Protein AF-A0A158CH56-F1 (afdb_monomer_lite)

Secondary structure (DSSP, 8-state):
----EEEEEEE---TT-TT-EEEEEEETTTTEEEEEEEEETTEEEEPPHHHHHHHHHHHHHH-TTTTT-GGGGTPEEESS--GGGGS---SS------------------EEE-TT--EEEPPPP-

Sequence (126 aa):
MSGPYAVGDWESVWACEPYLTHRLVFDLASQHVIAGQDRYRRRRSPMSVDDCVYLKQILDETFDDIWESPAEYGFKIVHEIPPWALEAWPWPRPLTGEDEEGDDQSFNEPVGIDEHGCRFPLPPEK

Organism: NCBI:txid1777139

pLDDT: mean 73.79, std 16.57, range [36.5, 92.94]

Radius of gyration: 17.79 Å; chains: 1; bounding box: 38×34×55 Å

Structure (mmCIF, N/CA/C/O backbone):
data_AF-A0A158CH56-F1
#
_entry.id   AF-A0A158CH56-F1
#
loop_
_atom_site.group_PDB
_atom_site.id
_atom_site.type_symbol
_atom_site.label_atom_id
_atom_site.label_alt_id
_atom_site.label_comp_id
_atom_site.label_asym_id
_atom_site.label_entity_id
_atom_site.label_seq_id
_atom_site.pdbx_PDB_ins_code
_atom_site.Cartn_x
_atom_site.Cartn_y
_atom_site.Cartn_z
_atom_site.occupancy
_atom_site.B_iso_or_equiv
_atom_site.auth_seq_id
_atom_site.auth_comp_id
_atom_site.auth_asym_id
_atom_site.auth_atom_id
_atom_site.pdbx_PDB_model_num
ATOM 1 N N . MET A 1 1 ? -0.642 1.639 19.005 1.00 49.28 1 MET A N 1
ATOM 2 C CA . MET A 1 1 ? -1.565 2.337 18.089 1.00 49.28 1 MET A CA 1
ATOM 3 C C . MET A 1 1 ? -2.249 1.241 17.297 1.00 49.28 1 MET A C 1
ATOM 5 O O . MET A 1 1 ? -1.536 0.455 16.698 1.00 49.28 1 MET A O 1
ATOM 9 N N . SER A 1 2 ? -3.562 1.077 17.425 1.00 54.59 2 SER A N 1
ATOM 10 C CA . SER A 1 2 ? -4.322 0.053 16.698 1.00 54.59 2 SER A CA 1
ATOM 11 C C . SER A 1 2 ? -5.496 0.790 16.067 1.00 54.59 2 SER A C 1
ATOM 13 O O . SER A 1 2 ? -6.418 1.208 16.764 1.00 54.59 2 SER A O 1
ATOM 15 N N . GLY A 1 3 ? -5.348 1.104 14.784 1.00 63.94 3 GLY A N 1
ATOM 16 C CA . GLY A 1 3 ? -6.384 1.682 13.934 1.00 63.94 3 GLY A CA 1
ATOM 17 C C . GLY A 1 3 ? -6.759 0.672 12.850 1.00 63.94 3 GLY A C 1
ATOM 18 O O . GLY A 1 3 ? -6.055 -0.329 12.694 1.00 63.94 3 GLY A O 1
ATOM 19 N N . PRO A 1 4 ? -7.874 0.867 12.132 1.00 88.25 4 PRO A N 1
ATOM 20 C CA . PRO A 1 4 ? -8.180 0.019 10.994 1.00 88.25 4 PRO A CA 1
ATOM 21 C C . PRO A 1 4 ? -7.132 0.270 9.903 1.00 88.25 4 PRO A C 1
ATOM 23 O O . PRO A 1 4 ? -6.989 1.380 9.393 1.00 88.25 4 PRO A O 1
ATOM 26 N N . TYR A 1 5 ? -6.387 -0.773 9.570 1.00 91.56 5 TYR A N 1
ATOM 27 C CA . TYR A 1 5 ? -5.503 -0.807 8.418 1.00 91.56 5 TYR A CA 1
ATOM 28 C C . TYR A 1 5 ? -6.263 -1.389 7.233 1.00 91.56 5 TYR A C 1
ATOM 30 O O . TYR A 1 5 ? -7.162 -2.207 7.418 1.00 91.56 5 TYR A O 1
ATOM 38 N N . ALA A 1 6 ? -5.885 -1.029 6.015 1.00 92.25 6 ALA A N 1
ATOM 39 C CA . ALA A 1 6 ? -6.350 -1.728 4.823 1.00 92.25 6 ALA A CA 1
ATOM 40 C C . ALA A 1 6 ? -5.177 -2.438 4.149 1.00 92.25 6 ALA A C 1
ATOM 42 O O . ALA A 1 6 ? -4.092 -1.881 4.024 1.00 92.25 6 ALA A O 1
ATOM 43 N N . VAL A 1 7 ? -5.382 -3.694 3.759 1.00 92.94 7 VAL A N 1
ATOM 44 C CA . VAL A 1 7 ? -4.350 -4.556 3.177 1.00 92.94 7 VAL A CA 1
ATOM 45 C C . VAL A 1 7 ? -4.878 -5.176 1.901 1.00 92.94 7 VAL A C 1
ATOM 47 O O . VAL A 1 7 ? -5.953 -5.777 1.891 1.00 92.94 7 VAL A O 1
ATOM 50 N N . GLY A 1 8 ? -4.104 -5.090 0.831 1.00 90.88 8 GLY A N 1
ATOM 51 C CA . GLY A 1 8 ? -4.511 -5.614 -0.464 1.00 90.88 8 GLY A CA 1
ATOM 52 C C . GLY A 1 8 ? -3.346 -5.735 -1.423 1.00 90.88 8 GLY A C 1
ATOM 53 O O . GLY A 1 8 ? -2.251 -5.225 -1.172 1.00 90.88 8 GLY A O 1
ATOM 54 N N . ASP A 1 9 ? -3.596 -6.463 -2.502 1.00 88.50 9 ASP A N 1
ATOM 55 C CA . ASP A 1 9 ? -2.722 -6.470 -3.663 1.00 88.50 9 ASP A CA 1
ATOM 56 C C . ASP A 1 9 ? -3.267 -5.422 -4.654 1.00 88.50 9 ASP A C 1
ATOM 58 O O . ASP A 1 9 ? -4.477 -5.316 -4.849 1.00 88.50 9 ASP A O 1
ATOM 62 N N . TRP A 1 10 ? -2.376 -4.634 -5.244 1.00 83.94 10 TRP A N 1
ATOM 63 C CA . TRP A 1 10 ? -2.671 -3.602 -6.230 1.00 83.94 10 TRP A CA 1
ATOM 64 C C . TRP A 1 10 ? -1.831 -3.861 -7.474 1.00 83.94 10 TRP A C 1
ATOM 66 O O . TRP A 1 10 ? -0.616 -4.034 -7.386 1.00 83.94 10 TRP A O 1
ATOM 76 N N . GLU A 1 11 ? -2.469 -3.933 -8.633 1.00 77.44 11 GLU A N 1
ATOM 77 C CA . GLU A 1 11 ? -1.763 -4.111 -9.897 1.00 77.44 11 GLU A CA 1
ATOM 78 C C . GLU A 1 11 ? -1.297 -2.750 -10.409 1.00 77.44 11 GLU A C 1
ATOM 80 O O . GLU A 1 11 ? -2.073 -1.795 -10.461 1.00 77.44 11 GLU A O 1
ATOM 85 N N . SER A 1 12 ? -0.011 -2.664 -10.748 1.00 67.62 12 SER A N 1
ATOM 86 C CA . SER A 1 12 ? 0.584 -1.474 -11.342 1.00 67.62 12 SER A CA 1
ATOM 87 C C . SER A 1 12 ? -0.194 -1.056 -12.590 1.00 67.62 12 SER A C 1
ATOM 89 O O . SER A 1 12 ? -0.370 -1.835 -13.526 1.00 67.62 12 SER A O 1
ATOM 91 N N . VAL A 1 13 ? -0.618 0.207 -12.614 1.00 60.62 13 VAL A N 1
ATOM 92 C CA . VAL A 1 13 ? -1.194 0.869 -13.796 1.00 60.62 13 VAL A CA 1
ATOM 93 C C . VAL A 1 13 ? -0.117 1.483 -14.700 1.00 60.62 13 VAL A C 1
ATOM 95 O O . VAL A 1 13 ? -0.429 2.092 -15.724 1.00 60.62 13 VAL A O 1
ATOM 98 N N . TRP A 1 14 ? 1.162 1.333 -14.343 1.00 60.69 14 TRP A N 1
ATOM 99 C CA . TRP A 1 14 ? 2.279 1.880 -15.101 1.00 60.69 14 TRP A CA 1
ATOM 100 C C . TRP A 1 14 ? 2.507 1.088 -16.387 1.00 60.69 14 TRP A C 1
ATOM 102 O O . TRP A 1 14 ? 2.821 -0.100 -16.356 1.00 60.69 14 TRP A O 1
ATOM 112 N N . ALA A 1 15 ? 2.429 1.770 -17.532 1.00 47.22 15 ALA A N 1
ATOM 113 C CA . ALA A 1 15 ? 2.631 1.156 -18.846 1.00 47.22 15 ALA A CA 1
ATOM 114 C C . ALA A 1 15 ? 4.030 0.533 -19.029 1.00 47.22 15 ALA A C 1
ATOM 116 O O . ALA A 1 15 ? 4.183 -0.406 -19.804 1.00 47.22 15 ALA A O 1
ATOM 117 N N . CYS A 1 16 ? 5.043 1.036 -18.315 1.00 47.66 16 CYS A N 1
ATOM 118 C CA . CYS A 1 16 ? 6.400 0.485 -18.320 1.00 47.66 16 CYS A CA 1
ATOM 119 C C . CYS A 1 16 ? 6.552 -0.781 -17.460 1.00 47.66 16 CYS A C 1
ATOM 121 O O . CYS A 1 16 ? 7.501 -1.535 -17.665 1.00 47.66 16 CYS A O 1
ATOM 123 N N . GLU A 1 17 ? 5.623 -1.047 -16.537 1.00 58.91 17 GLU A N 1
ATOM 124 C CA . GLU A 1 17 ? 5.652 -2.217 -15.654 1.00 58.91 17 GLU A CA 1
ATOM 125 C C . GLU A 1 17 ? 4.250 -2.840 -15.491 1.00 58.91 17 GLU A C 1
ATOM 127 O O . GLU A 1 17 ? 3.733 -2.941 -14.374 1.00 58.91 17 GLU A O 1
ATOM 132 N N . PRO A 1 18 ? 3.624 -3.309 -16.591 1.00 54.19 18 PRO A N 1
ATOM 133 C CA . PRO A 1 18 ? 2.217 -3.726 -16.617 1.00 54.19 18 PRO A CA 1
ATOM 134 C C . PRO A 1 18 ? 1.930 -5.040 -15.866 1.00 54.19 18 PRO A C 1
ATOM 136 O O . PRO A 1 18 ? 0.789 -5.483 -15.801 1.00 54.19 18 PRO A O 1
ATOM 139 N N . TYR A 1 19 ? 2.959 -5.686 -15.310 1.00 58.47 19 TYR A N 1
ATOM 140 C CA . TYR A 1 19 ? 2.847 -6.950 -14.571 1.00 58.47 19 TYR A CA 1
ATOM 141 C C . TYR A 1 19 ? 3.315 -6.842 -13.121 1.00 58.47 19 TYR A C 1
ATOM 143 O O . TYR A 1 19 ? 3.400 -7.855 -12.418 1.00 58.47 19 TYR A O 1
ATOM 151 N N . LEU A 1 20 ? 3.682 -5.642 -12.672 1.00 72.00 20 LEU A N 1
ATOM 152 C CA . LEU A 1 20 ? 4.201 -5.469 -11.331 1.00 72.00 20 LEU A CA 1
ATOM 153 C C . LEU A 1 20 ? 3.029 -5.410 -10.344 1.00 72.00 20 LEU A C 1
ATOM 155 O O . LEU A 1 20 ? 2.236 -4.475 -10.322 1.00 72.00 20 LEU A O 1
ATOM 159 N N . THR A 1 21 ? 2.886 -6.461 -9.539 1.00 81.31 21 THR A N 1
ATOM 160 C CA . THR A 1 21 ? 1.890 -6.499 -8.464 1.00 81.31 21 THR A CA 1
ATOM 161 C C . THR A 1 21 ? 2.503 -5.930 -7.196 1.00 81.31 21 THR A C 1
ATOM 163 O O . THR A 1 21 ? 3.476 -6.472 -6.663 1.00 81.31 21 THR A O 1
ATOM 166 N N . HIS A 1 22 ? 1.898 -4.879 -6.674 1.00 85.88 22 HIS A N 1
ATOM 167 C CA . HIS A 1 22 ? 2.209 -4.320 -5.375 1.00 85.88 22 HIS A CA 1
ATOM 168 C C . HIS A 1 22 ? 1.346 -4.984 -4.305 1.00 85.88 22 HIS A C 1
ATOM 170 O O . HIS A 1 22 ? 0.200 -5.344 -4.546 1.00 85.88 22 HIS A O 1
ATOM 176 N N . ARG A 1 23 ? 1.870 -5.149 -3.097 1.00 90.31 23 ARG A N 1
ATOM 177 C CA . ARG A 1 23 ? 1.060 -5.433 -1.911 1.00 90.31 23 ARG A CA 1
ATOM 178 C C . ARG A 1 23 ? 1.244 -4.304 -0.936 1.00 90.31 23 ARG A C 1
ATOM 180 O O . ARG A 1 23 ? 2.378 -4.031 -0.563 1.00 90.31 23 ARG A O 1
ATOM 187 N N . LEU A 1 24 ? 0.152 -3.686 -0.518 1.00 91.00 24 LEU A N 1
ATOM 188 C CA . LEU A 1 24 ? 0.188 -2.459 0.262 1.00 91.00 24 LEU A CA 1
ATOM 189 C C . LEU A 1 24 ? -0.514 -2.643 1.602 1.00 91.00 24 LEU A C 1
ATOM 191 O O . LEU A 1 24 ? -1.440 -3.451 1.734 1.00 91.00 24 LEU A O 1
ATOM 195 N N . VAL A 1 25 ? -0.054 -1.875 2.585 1.00 92.38 25 VAL A N 1
ATOM 196 C CA . VAL A 1 25 ? -0.760 -1.639 3.841 1.00 92.38 25 VAL A CA 1
ATOM 197 C C . VAL A 1 25 ? -0.986 -0.147 4.000 1.00 92.38 25 VAL A C 1
ATOM 199 O O . VAL A 1 25 ? -0.047 0.651 3.960 1.00 92.38 25 VAL A O 1
ATOM 202 N N . PHE A 1 26 ? -2.241 0.206 4.218 1.00 90.31 26 PHE A N 1
ATOM 203 C CA . PHE A 1 26 ? -2.699 1.554 4.492 1.00 90.31 26 PHE A CA 1
ATOM 204 C C . PHE A 1 26 ? -3.003 1.688 5.972 1.00 90.31 26 PHE A C 1
ATOM 206 O O . PHE A 1 26 ? -3.611 0.795 6.562 1.00 90.31 26 PHE A O 1
ATOM 213 N N . ASP A 1 27 ? -2.642 2.819 6.555 1.00 91.19 27 ASP A N 1
ATOM 214 C CA . ASP A 1 27 ? -3.262 3.297 7.779 1.00 91.19 27 ASP A CA 1
ATOM 215 C C . ASP A 1 27 ? -4.388 4.259 7.401 1.00 91.19 27 ASP A C 1
ATOM 217 O O . ASP A 1 27 ? -4.140 5.353 6.892 1.00 91.19 27 ASP A O 1
ATOM 221 N N . LEU A 1 28 ? -5.632 3.842 7.638 1.00 89.81 28 LEU A N 1
ATOM 222 C CA . LEU A 1 28 ? -6.806 4.637 7.283 1.00 89.81 28 LEU A CA 1
ATOM 223 C C . LEU A 1 28 ? -6.979 5.843 8.213 1.00 89.81 28 LEU A C 1
ATOM 225 O O . LEU A 1 28 ? -7.572 6.839 7.814 1.00 89.81 28 LEU A O 1
ATOM 229 N N . ALA A 1 29 ? -6.443 5.786 9.437 1.00 88.06 29 ALA A N 1
ATOM 230 C CA . ALA A 1 29 ? -6.557 6.892 10.383 1.00 88.06 29 ALA A CA 1
ATOM 231 C C . ALA A 1 29 ? -5.657 8.070 9.993 1.00 88.06 29 ALA A C 1
ATOM 233 O O . ALA A 1 29 ? -6.055 9.225 10.132 1.00 88.06 29 ALA A O 1
ATOM 234 N N . SER A 1 30 ? -4.444 7.780 9.517 1.00 87.50 30 SER A N 1
ATOM 235 C CA . SER A 1 30 ? -3.502 8.799 9.045 1.00 87.50 30 SER A CA 1
ATOM 236 C C . SER A 1 30 ? -3.547 9.025 7.534 1.00 87.50 30 SER A C 1
ATOM 238 O O . SER A 1 30 ? -2.896 9.950 7.056 1.00 87.50 30 SER A O 1
ATOM 240 N N . GLN A 1 31 ? -4.302 8.214 6.787 1.00 91.06 31 GLN A N 1
ATOM 241 C CA . GLN A 1 31 ? -4.375 8.235 5.322 1.00 91.06 31 GLN A CA 1
ATOM 242 C C . GLN A 1 31 ? -2.993 8.119 4.661 1.00 91.06 31 GLN A C 1
ATOM 244 O O . GLN A 1 31 ? -2.641 8.887 3.762 1.00 91.06 31 GLN A O 1
ATOM 249 N N . HIS A 1 32 ? -2.176 7.182 5.149 1.00 88.38 32 HIS A N 1
ATOM 250 C CA . HIS A 1 32 ? -0.824 6.935 4.646 1.00 88.38 32 HIS A CA 1
ATOM 251 C C . HIS A 1 32 ? -0.609 5.477 4.249 1.00 88.38 32 HIS A C 1
ATOM 253 O O . HIS A 1 32 ? -1.158 4.554 4.852 1.00 88.38 32 HIS A O 1
ATOM 259 N N . VAL A 1 33 ? 0.262 5.269 3.260 1.00 88.31 33 VAL A N 1
ATOM 260 C CA . VAL A 1 33 ? 0.842 3.956 2.966 1.00 88.31 33 VAL A CA 1
ATOM 261 C C . VAL A 1 33 ? 1.969 3.718 3.965 1.00 88.31 33 VAL A C 1
ATOM 263 O O . VAL A 1 33 ? 2.962 4.443 3.965 1.00 88.31 33 VAL A O 1
ATOM 266 N N . ILE A 1 34 ? 1.806 2.729 4.843 1.00 88.50 34 ILE A N 1
ATOM 267 C CA . ILE A 1 34 ? 2.782 2.446 5.910 1.00 88.50 34 ILE A CA 1
ATOM 268 C C . ILE A 1 34 ? 3.813 1.397 5.500 1.00 88.50 34 ILE A C 1
ATOM 270 O O . ILE A 1 34 ? 4.908 1.360 6.054 1.00 88.50 34 ILE A O 1
ATOM 274 N N . ALA A 1 35 ? 3.456 0.541 4.545 1.00 89.12 35 ALA A N 1
ATOM 275 C CA . ALA A 1 35 ? 4.345 -0.458 3.983 1.00 89.12 35 ALA A CA 1
ATOM 276 C C . ALA A 1 35 ? 3.856 -0.878 2.601 1.00 89.12 35 ALA A C 1
ATOM 278 O O . ALA A 1 35 ? 2.651 -0.960 2.345 1.00 89.12 35 ALA A O 1
ATOM 279 N N . GLY A 1 36 ? 4.805 -1.231 1.746 1.00 88.38 36 GLY A N 1
ATOM 280 C CA . GLY A 1 36 ? 4.526 -1.849 0.467 1.00 88.38 36 GLY A CA 1
ATOM 281 C C . GLY A 1 36 ? 5.561 -2.910 0.124 1.00 88.38 36 GLY A C 1
ATOM 282 O O . GLY A 1 36 ? 6.686 -2.889 0.623 1.00 88.38 36 GLY A O 1
ATOM 283 N N . GLN A 1 37 ? 5.161 -3.865 -0.706 1.00 87.88 37 GLN A N 1
ATOM 284 C CA . GLN A 1 37 ? 6.051 -4.826 -1.339 1.00 87.88 37 GLN A CA 1
ATOM 285 C C . GLN A 1 37 ? 5.813 -4.838 -2.844 1.00 87.88 37 GLN A C 1
ATOM 287 O O . GLN A 1 37 ? 4.669 -4.979 -3.278 1.00 87.88 37 GLN A O 1
ATOM 292 N N . ASP A 1 38 ? 6.873 -4.746 -3.639 1.00 84.50 38 ASP A N 1
ATOM 293 C CA . ASP A 1 38 ? 6.836 -4.974 -5.080 1.00 84.50 38 ASP A CA 1
ATOM 294 C C . ASP A 1 38 ? 7.072 -6.458 -5.377 1.00 84.50 38 ASP A C 1
ATOM 296 O O . ASP A 1 38 ? 7.912 -7.118 -4.759 1.00 84.50 38 ASP A O 1
ATOM 300 N N . ARG A 1 39 ? 6.306 -7.025 -6.314 1.00 78.94 39 ARG A N 1
ATOM 301 C CA . ARG A 1 39 ? 6.581 -8.363 -6.836 1.00 78.94 39 ARG A CA 1
ATOM 302 C C . ARG A 1 39 ? 7.388 -8.250 -8.122 1.00 78.94 39 ARG A C 1
ATOM 304 O O . ARG A 1 39 ? 6.822 -8.120 -9.203 1.00 78.94 39 ARG A O 1
ATOM 311 N N . TYR A 1 40 ? 8.702 -8.394 -8.003 1.00 70.06 40 TYR A N 1
ATOM 312 C CA . TYR A 1 40 ? 9.624 -8.442 -9.133 1.00 70.06 40 TYR A CA 1
ATOM 313 C C . TYR A 1 40 ? 10.221 -9.850 -9.281 1.00 70.06 40 TYR A C 1
ATOM 315 O O . TYR A 1 40 ? 10.611 -10.477 -8.296 1.00 70.06 40 TYR A O 1
ATOM 323 N N . ARG A 1 41 ? 10.260 -10.395 -10.508 1.00 66.31 41 ARG A N 1
ATOM 324 C CA . ARG A 1 41 ? 10.801 -11.745 -10.814 1.00 66.31 41 ARG A CA 1
ATOM 325 C C . ARG A 1 41 ? 10.343 -12.843 -9.835 1.00 66.31 41 ARG A C 1
ATOM 327 O O . ARG A 1 41 ? 11.139 -13.614 -9.310 1.00 66.31 41 ARG A O 1
ATOM 334 N N . ARG A 1 42 ? 9.032 -12.904 -9.569 1.00 69.75 42 ARG A N 1
ATOM 335 C CA . ARG A 1 42 ? 8.368 -13.842 -8.633 1.00 69.75 42 ARG A CA 1
ATOM 336 C C . ARG A 1 42 ? 8.712 -13.666 -7.145 1.00 69.75 42 ARG A C 1
ATOM 338 O O . ARG A 1 42 ? 8.045 -14.309 -6.334 1.00 69.75 42 ARG A O 1
ATOM 345 N N . ARG A 1 43 ? 9.646 -12.792 -6.764 1.00 74.31 43 ARG A N 1
ATOM 346 C CA . ARG A 1 43 ? 9.971 -12.487 -5.362 1.00 74.31 43 ARG A CA 1
ATOM 347 C C . ARG A 1 43 ? 9.251 -11.217 -4.915 1.00 74.31 43 ARG A C 1
ATOM 349 O O . ARG A 1 43 ? 9.038 -10.311 -5.712 1.00 74.31 43 ARG A O 1
ATOM 356 N N . ARG A 1 44 ? 8.839 -11.176 -3.646 1.00 80.31 44 ARG A N 1
ATOM 357 C CA . ARG A 1 44 ? 8.356 -9.945 -3.013 1.00 80.31 44 ARG A CA 1
ATOM 358 C C . ARG A 1 44 ? 9.537 -9.267 -2.349 1.00 80.31 44 ARG A C 1
ATOM 360 O O . ARG A 1 44 ? 10.278 -9.917 -1.614 1.00 80.31 44 ARG A O 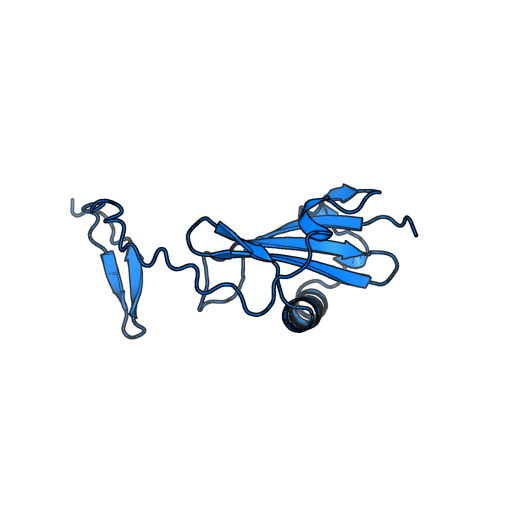1
ATOM 367 N N . SER A 1 45 ? 9.725 -7.993 -2.627 1.00 80.62 45 SER A N 1
ATOM 368 C CA . SER A 1 45 ? 10.720 -7.175 -1.954 1.00 80.62 45 SER A CA 1
ATOM 369 C C . SER A 1 45 ? 10.008 -6.024 -1.256 1.00 80.62 45 SER A C 1
ATOM 371 O O . SER A 1 45 ? 8.967 -5.590 -1.740 1.00 80.62 45 SER A O 1
ATOM 373 N N . PRO A 1 46 ? 10.475 -5.571 -0.081 1.00 83.38 46 PRO A N 1
ATOM 374 C CA . PRO A 1 46 ? 9.877 -4.396 0.538 1.00 83.38 46 PRO A CA 1
ATOM 375 C C . PRO A 1 46 ? 10.092 -3.160 -0.344 1.00 83.38 46 PRO A C 1
ATOM 377 O O . PRO A 1 46 ? 10.937 -3.149 -1.238 1.00 83.38 46 PRO A O 1
ATOM 380 N N . MET A 1 47 ? 9.299 -2.129 -0.115 1.00 81.69 47 MET A N 1
ATOM 381 C CA . MET A 1 47 ? 9.459 -0.822 -0.737 1.00 81.69 47 MET A CA 1
ATOM 382 C C . MET A 1 47 ? 10.238 0.105 0.187 1.00 81.69 47 MET A C 1
ATOM 384 O O . MET A 1 47 ? 10.218 -0.061 1.412 1.00 81.69 47 MET A O 1
ATOM 388 N N . SER A 1 48 ? 10.913 1.095 -0.390 1.00 79.94 48 SER A N 1
ATOM 389 C CA . SER A 1 48 ? 11.488 2.175 0.404 1.00 79.94 48 SER A CA 1
ATOM 390 C C . SER A 1 48 ? 10.392 3.098 0.955 1.00 79.94 48 SER A C 1
ATOM 392 O O . SER A 1 48 ? 9.229 3.051 0.543 1.00 79.94 48 SER A O 1
ATOM 394 N N . VAL A 1 49 ? 10.766 3.963 1.902 1.00 82.56 49 VAL A N 1
ATOM 395 C CA . VAL A 1 49 ? 9.854 4.996 2.417 1.00 82.56 49 VAL A CA 1
ATOM 396 C C . VAL A 1 49 ? 9.455 5.964 1.300 1.00 82.56 49 VAL A C 1
ATOM 398 O O . VAL A 1 49 ? 8.283 6.316 1.205 1.00 82.56 49 VAL A O 1
ATOM 401 N N . ASP A 1 50 ? 10.397 6.336 0.429 1.00 81.88 50 ASP A N 1
ATOM 402 C CA . ASP A 1 50 ? 10.136 7.234 -0.701 1.00 81.88 50 ASP A CA 1
ATOM 403 C C . ASP A 1 50 ? 9.150 6.610 -1.699 1.00 81.88 50 ASP A C 1
ATOM 405 O O . ASP A 1 50 ? 8.220 7.284 -2.139 1.00 81.88 50 ASP A O 1
ATOM 409 N N . ASP A 1 51 ? 9.270 5.306 -1.976 1.00 82.50 51 ASP A N 1
ATOM 410 C CA . ASP A 1 51 ? 8.308 4.575 -2.814 1.00 82.50 51 ASP A CA 1
ATOM 411 C C . ASP A 1 51 ? 6.901 4.585 -2.195 1.00 82.50 51 ASP A C 1
ATOM 413 O O . ASP A 1 51 ? 5.910 4.760 -2.900 1.00 82.50 51 ASP A O 1
ATOM 417 N N . CYS A 1 52 ? 6.790 4.433 -0.870 1.00 84.12 52 CYS A N 1
ATOM 418 C CA . CYS A 1 52 ? 5.497 4.478 -0.178 1.00 84.12 52 CYS A CA 1
ATOM 419 C C . CYS A 1 52 ? 4.869 5.881 -0.222 1.00 84.12 52 CYS A C 1
ATOM 421 O O . CYS A 1 52 ? 3.655 6.009 -0.391 1.00 84.12 52 CYS A O 1
ATOM 423 N N . VAL A 1 53 ? 5.684 6.936 -0.104 1.00 86.12 53 VAL A N 1
ATOM 424 C CA . VAL A 1 53 ? 5.234 8.330 -0.260 1.00 86.12 53 VAL A CA 1
ATOM 425 C C . VAL A 1 53 ? 4.765 8.586 -1.689 1.00 86.12 53 VAL A C 1
ATOM 427 O O . VAL A 1 53 ? 3.711 9.186 -1.891 1.00 86.12 53 VAL A O 1
ATOM 430 N N . TYR A 1 54 ? 5.511 8.095 -2.674 1.00 85.44 54 TYR A N 1
ATOM 431 C CA . TYR A 1 54 ? 5.140 8.213 -4.077 1.00 85.44 54 TYR A CA 1
ATOM 432 C C . TYR A 1 54 ? 3.836 7.467 -4.387 1.00 85.44 54 TYR A C 1
ATOM 434 O O . TYR A 1 54 ? 2.930 8.020 -5.007 1.00 85.44 54 TYR A O 1
ATOM 442 N N . LEU A 1 55 ? 3.684 6.245 -3.874 1.00 85.06 55 LEU A N 1
ATOM 443 C CA . LEU A 1 55 ? 2.450 5.471 -4.000 1.00 85.06 55 LEU A CA 1
ATOM 444 C C . LEU A 1 55 ? 1.245 6.187 -3.412 1.00 85.06 55 LEU A C 1
ATOM 446 O O . LEU A 1 55 ? 0.185 6.186 -4.030 1.00 85.06 55 LEU A O 1
ATOM 450 N N . LYS A 1 56 ? 1.404 6.830 -2.251 1.00 88.38 56 LYS A N 1
ATOM 451 C CA . LYS A 1 56 ? 0.332 7.641 -1.675 1.00 88.38 56 LYS A CA 1
ATOM 452 C C . LYS A 1 56 ? -0.161 8.700 -2.666 1.00 88.38 56 LYS A C 1
ATOM 454 O O . LYS A 1 56 ? -1.368 8.832 -2.821 1.00 88.38 56 LYS A O 1
ATOM 459 N N . GLN A 1 57 ? 0.746 9.411 -3.340 1.00 89.56 57 GLN A N 1
ATOM 460 C CA . GLN A 1 57 ? 0.365 10.447 -4.307 1.00 89.56 57 GLN A CA 1
ATOM 461 C C . GLN A 1 57 ? -0.472 9.870 -5.450 1.00 89.56 57 GLN A C 1
ATOM 463 O O . GLN A 1 57 ? -1.517 10.420 -5.774 1.00 89.56 57 GLN A O 1
ATOM 468 N N . ILE A 1 58 ? -0.068 8.725 -6.004 1.00 86.88 58 ILE A N 1
ATOM 469 C CA . ILE A 1 58 ? -0.829 8.069 -7.076 1.00 86.88 58 ILE A CA 1
ATOM 470 C C . ILE A 1 58 ? -2.221 7.676 -6.588 1.00 86.88 58 ILE A C 1
ATOM 472 O O . ILE A 1 58 ? -3.198 7.874 -7.305 1.00 86.88 58 ILE A O 1
ATOM 476 N N . LEU A 1 59 ? -2.318 7.103 -5.385 1.00 86.94 59 LEU A N 1
ATOM 477 C CA . LEU A 1 59 ? -3.598 6.680 -4.827 1.00 86.94 59 LEU A CA 1
ATOM 478 C C . LEU A 1 59 ? -4.524 7.876 -4.593 1.00 86.94 59 LEU A C 1
ATOM 480 O O . LEU A 1 59 ? -5.687 7.796 -4.967 1.00 86.94 59 LEU A O 1
ATOM 484 N N . ASP A 1 60 ? -3.994 8.978 -4.055 1.00 88.19 60 ASP A N 1
ATOM 485 C CA . ASP A 1 60 ? -4.739 10.228 -3.860 1.00 88.19 60 ASP A CA 1
ATOM 486 C C . ASP A 1 60 ? -5.213 10.838 -5.193 1.00 88.19 60 ASP A C 1
ATOM 488 O O . ASP A 1 60 ? -6.287 11.426 -5.249 1.00 88.19 60 ASP A O 1
ATOM 492 N N . GLU A 1 61 ? -4.424 10.718 -6.266 1.00 88.75 61 GLU A N 1
ATOM 493 C CA . GLU A 1 61 ? -4.767 11.259 -7.590 1.00 88.75 61 GLU A 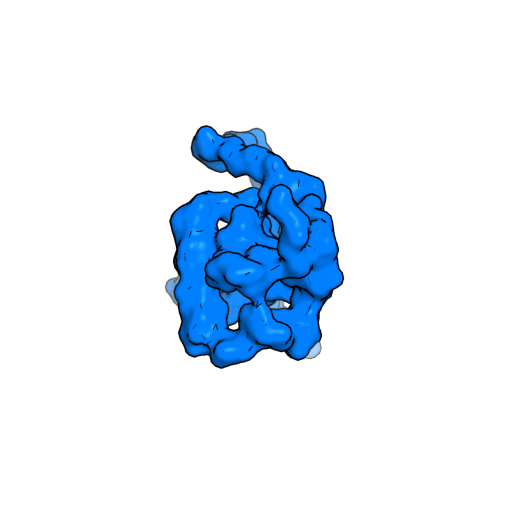CA 1
ATOM 494 C C . GLU A 1 61 ? -5.707 10.354 -8.399 1.00 88.75 61 GLU A C 1
ATOM 496 O O . GLU A 1 61 ? -6.441 10.837 -9.261 1.00 88.75 61 GLU A O 1
ATOM 501 N N . THR A 1 62 ? -5.662 9.041 -8.162 1.00 85.62 62 THR A N 1
ATOM 502 C CA . THR A 1 62 ? -6.384 8.045 -8.972 1.00 85.62 62 THR A CA 1
ATOM 503 C C . THR A 1 62 ? -7.708 7.628 -8.340 1.00 85.62 62 THR A C 1
ATOM 505 O O . THR A 1 62 ? -8.637 7.2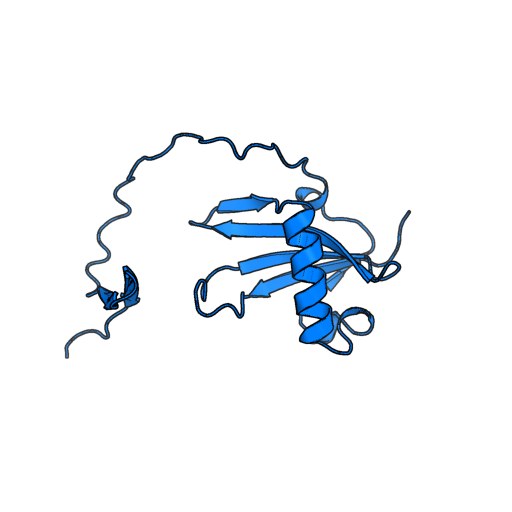61 -9.061 1.00 85.62 62 THR A O 1
ATOM 508 N N . PHE A 1 63 ? -7.799 7.649 -7.008 1.00 84.75 63 PHE A N 1
ATOM 509 C CA . PHE A 1 63 ? -8.934 7.114 -6.268 1.00 84.75 63 PHE A CA 1
ATOM 510 C C . PHE A 1 63 ? -9.437 8.123 -5.235 1.00 84.75 63 PHE A C 1
ATOM 512 O O . PHE A 1 63 ? -8.840 8.296 -4.173 1.00 84.75 63 PHE A O 1
ATOM 519 N N . ASP A 1 64 ? -10.579 8.741 -5.529 1.00 83.69 64 ASP A N 1
ATOM 520 C CA . ASP A 1 64 ? -11.135 9.822 -4.709 1.00 83.69 64 ASP A CA 1
ATOM 521 C C . ASP A 1 64 ? -11.503 9.381 -3.276 1.00 83.69 64 ASP A C 1
ATOM 523 O O . ASP A 1 64 ? -11.421 10.179 -2.343 1.00 83.69 64 ASP A O 1
ATOM 527 N N . ASP A 1 65 ? -11.897 8.120 -3.073 1.00 90.56 65 ASP A N 1
ATOM 528 C CA . ASP A 1 65 ? -12.465 7.614 -1.814 1.00 90.56 65 ASP A CA 1
ATOM 529 C C . ASP A 1 65 ? -11.758 6.363 -1.260 1.00 90.56 65 ASP A C 1
ATOM 531 O O . ASP A 1 65 ? -12.265 5.711 -0.344 1.00 90.56 65 ASP A O 1
ATOM 535 N N . ILE A 1 66 ? -10.553 6.031 -1.743 1.00 89.06 66 ILE A N 1
ATOM 536 C CA . ILE A 1 66 ? -9.820 4.821 -1.316 1.00 89.06 66 ILE A CA 1
ATOM 537 C C . ILE A 1 66 ? -9.570 4.756 0.196 1.00 89.06 66 ILE A C 1
ATOM 539 O O . ILE A 1 66 ? -9.518 3.671 0.776 1.00 89.06 66 ILE A O 1
ATOM 543 N N . TRP A 1 67 ? -9.440 5.905 0.857 1.00 90.12 67 TRP A N 1
ATOM 544 C CA . TRP A 1 67 ? -9.226 5.985 2.303 1.00 90.12 67 TRP A CA 1
ATOM 545 C C . TRP A 1 67 ? -10.511 5.803 3.118 1.00 90.12 67 TRP A C 1
ATOM 547 O O . TRP A 1 67 ? -10.440 5.422 4.287 1.00 90.12 67 TRP A O 1
ATOM 557 N N . GLU A 1 68 ? -11.673 6.068 2.522 1.00 91.75 68 GLU A N 1
ATOM 558 C CA . GLU A 1 68 ? -12.987 5.918 3.158 1.00 91.75 68 GLU A CA 1
ATOM 559 C C . GLU A 1 68 ? -13.564 4.521 2.891 1.00 91.75 68 GLU A C 1
ATOM 561 O O . GLU A 1 68 ? -14.056 3.857 3.809 1.00 91.75 68 GLU A O 1
ATOM 566 N N . SER A 1 69 ? -13.408 4.045 1.653 1.00 90.56 69 SER A N 1
ATOM 567 C CA . SER A 1 69 ? -13.994 2.811 1.125 1.00 90.56 69 SER A CA 1
ATOM 568 C C . SER A 1 69 ? -12.952 1.891 0.459 1.00 90.56 69 SER A C 1
ATOM 570 O O . SER A 1 69 ? -13.148 1.436 -0.669 1.00 90.56 69 SER A O 1
ATOM 572 N N . PRO A 1 70 ? -11.857 1.504 1.148 1.00 89.56 70 PRO A N 1
ATOM 573 C CA . PRO A 1 70 ? -10.794 0.670 0.563 1.00 89.56 70 PRO A CA 1
ATOM 574 C C . PRO A 1 70 ? -11.299 -0.696 0.058 1.00 89.56 70 PRO A C 1
ATOM 576 O O . PRO A 1 70 ? -10.714 -1.299 -0.843 1.00 89.56 70 PRO A O 1
ATOM 579 N N . ALA A 1 71 ? -12.409 -1.186 0.619 1.00 89.56 71 ALA A N 1
ATOM 580 C CA . ALA A 1 71 ? -13.035 -2.445 0.228 1.00 89.56 71 ALA A CA 1
ATOM 581 C C . ALA A 1 71 ? -13.594 -2.443 -1.203 1.00 89.56 71 ALA A C 1
ATOM 583 O O . ALA A 1 71 ? -13.610 -3.503 -1.830 1.00 89.56 71 ALA A O 1
ATOM 584 N N . GLU A 1 72 ? -14.004 -1.288 -1.738 1.00 88.88 72 GLU A N 1
ATOM 585 C CA . GLU A 1 72 ? -14.492 -1.175 -3.123 1.00 88.88 72 GLU A CA 1
ATOM 586 C C . GLU A 1 72 ? -13.382 -1.441 -4.146 1.00 88.88 72 GLU A C 1
ATOM 588 O O . GLU A 1 72 ? -13.631 -1.962 -5.232 1.00 88.88 72 GLU A O 1
ATOM 593 N N . TYR A 1 73 ? -12.137 -1.205 -3.735 1.00 86.25 73 TYR A N 1
ATOM 594 C CA . TYR A 1 73 ? -10.926 -1.444 -4.513 1.00 86.25 73 TYR A CA 1
ATOM 595 C C . TYR A 1 73 ? -10.275 -2.803 -4.207 1.00 86.25 73 TYR A C 1
ATOM 597 O O . TYR A 1 73 ? -9.153 -3.071 -4.630 1.00 86.25 73 TYR A O 1
ATOM 605 N N . GLY A 1 74 ? -10.958 -3.678 -3.458 1.00 87.44 74 GLY A N 1
ATOM 606 C CA . GLY A 1 74 ? -10.475 -5.022 -3.130 1.00 87.44 74 GLY A CA 1
ATOM 607 C C . GLY A 1 74 ? -9.504 -5.099 -1.945 1.00 87.44 74 GLY A C 1
ATOM 608 O O . GLY A 1 74 ? -9.001 -6.187 -1.642 1.00 87.44 74 GLY A O 1
ATOM 609 N N . PHE A 1 75 ? -9.266 -3.995 -1.228 1.00 90.31 75 PHE A N 1
ATOM 610 C CA . PHE A 1 75 ? -8.463 -4.008 -0.006 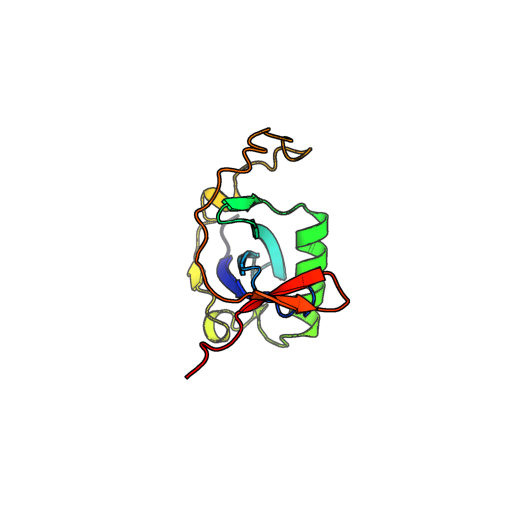1.00 90.31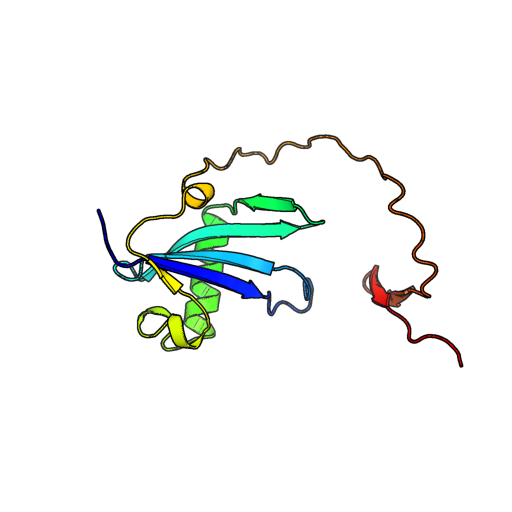 75 PHE A CA 1
ATOM 611 C C . PHE A 1 75 ? -9.294 -4.477 1.191 1.00 90.31 75 PHE A C 1
ATOM 613 O O . PHE A 1 75 ? -10.440 -4.086 1.401 1.00 90.31 75 PHE A O 1
ATOM 620 N N . LYS A 1 76 ? -8.701 -5.321 2.029 1.00 92.06 76 LYS A N 1
ATOM 621 C CA . LYS A 1 76 ? -9.340 -5.856 3.232 1.00 92.06 76 LYS A CA 1
ATOM 622 C C . LYS A 1 76 ? -8.994 -4.997 4.433 1.00 92.06 76 LYS A C 1
ATOM 624 O O . LYS A 1 76 ? -7.818 -4.772 4.706 1.00 92.06 76 LYS A O 1
ATOM 629 N N . ILE A 1 77 ? -10.009 -4.586 5.183 1.00 91.94 77 ILE A N 1
ATOM 630 C CA . ILE A 1 77 ? -9.815 -3.886 6.452 1.00 91.94 77 ILE A CA 1
ATOM 631 C C . ILE A 1 77 ? -9.385 -4.901 7.518 1.00 91.94 77 ILE A C 1
ATOM 633 O O . ILE A 1 77 ? -10.024 -5.938 7.701 1.00 91.94 77 ILE A O 1
ATOM 637 N N . VAL A 1 78 ? -8.293 -4.606 8.215 1.00 90.75 78 VAL A N 1
ATOM 638 C CA . VAL A 1 78 ? -7.704 -5.417 9.284 1.00 90.75 78 VAL A CA 1
ATOM 639 C C . VAL A 1 78 ? -7.364 -4.527 10.481 1.00 90.75 78 VAL A C 1
ATOM 641 O O . VAL A 1 78 ? -7.159 -3.329 10.339 1.00 90.75 78 VAL A O 1
ATOM 644 N N . HIS A 1 79 ? -7.289 -5.099 11.682 1.00 88.88 79 HIS A N 1
ATOM 645 C CA . HIS A 1 79 ? -6.970 -4.345 12.909 1.00 88.88 79 HIS A CA 1
ATOM 646 C C . HIS A 1 79 ? -5.503 -4.462 13.343 1.00 88.88 79 HIS A C 1
ATOM 648 O O . HIS A 1 79 ? -5.058 -3.767 14.258 1.00 88.88 79 HIS A O 1
ATOM 654 N N . GLU A 1 80 ? -4.753 -5.336 12.677 1.00 87.56 80 GLU A N 1
ATOM 655 C CA . GLU A 1 80 ? -3.351 -5.608 12.959 1.00 87.56 80 GLU A CA 1
ATOM 656 C C . GLU A 1 80 ? -2.532 -5.469 11.680 1.00 87.56 80 GLU A C 1
ATOM 658 O O . GLU A 1 80 ? -2.960 -5.891 10.602 1.00 87.56 80 GLU A O 1
ATOM 663 N N . ILE A 1 81 ? -1.343 -4.882 11.810 1.00 85.50 81 ILE A N 1
ATOM 664 C CA . ILE A 1 81 ? -0.401 -4.764 10.702 1.00 85.50 81 ILE A CA 1
ATOM 665 C C . ILE A 1 81 ? 0.117 -6.173 10.377 1.00 85.50 81 ILE A C 1
ATOM 667 O O . ILE A 1 81 ? 0.608 -6.860 11.277 1.00 85.50 81 ILE A O 1
ATOM 671 N N . PRO A 1 82 ? 0.038 -6.622 9.113 1.00 86.88 82 PRO A N 1
ATOM 672 C CA . PRO A 1 82 ? 0.586 -7.909 8.714 1.00 86.88 82 PRO A CA 1
ATOM 673 C C . PRO A 1 82 ? 2.075 -8.043 9.076 1.00 86.88 82 PRO A C 1
ATOM 675 O O . PRO A 1 82 ? 2.824 -7.087 8.877 1.00 86.88 82 PRO A O 1
ATOM 678 N N . PRO A 1 83 ? 2.557 -9.226 9.504 1.00 85.75 83 PRO A N 1
ATOM 679 C CA . PRO A 1 83 ? 3.957 -9.403 9.901 1.00 85.75 83 PRO A CA 1
ATOM 680 C C . PRO A 1 83 ? 4.973 -8.994 8.828 1.00 85.75 83 PRO A C 1
ATOM 682 O O . PRO A 1 83 ? 5.986 -8.386 9.150 1.00 85.75 83 PRO A O 1
ATOM 685 N N . TRP A 1 84 ? 4.668 -9.252 7.551 1.00 84.69 84 TRP A N 1
ATOM 686 C CA . TRP A 1 84 ? 5.531 -8.876 6.426 1.00 84.69 84 TRP A CA 1
ATOM 687 C C . TRP A 1 84 ? 5.714 -7.356 6.287 1.00 84.69 84 TRP A C 1
ATOM 689 O O . TRP A 1 84 ? 6.730 -6.908 5.772 1.00 84.69 84 TRP A O 1
ATOM 699 N N . ALA A 1 85 ? 4.746 -6.552 6.739 1.00 85.06 85 ALA A N 1
ATOM 700 C CA . ALA A 1 85 ? 4.813 -5.090 6.697 1.00 85.06 85 ALA A CA 1
ATOM 701 C C . ALA A 1 85 ? 5.661 -4.509 7.839 1.00 85.06 85 ALA A C 1
ATOM 703 O O . ALA A 1 85 ? 6.025 -3.338 7.805 1.00 85.06 85 ALA A O 1
ATOM 704 N N . LEU A 1 86 ? 5.981 -5.330 8.843 1.00 80.06 86 LEU A N 1
ATOM 705 C CA . LEU A 1 86 ? 6.916 -5.003 9.917 1.00 80.06 86 LEU A CA 1
ATOM 706 C C . LEU A 1 86 ? 8.341 -5.477 9.604 1.00 80.06 86 LEU A C 1
ATOM 708 O O . LEU A 1 86 ? 9.254 -5.208 10.387 1.00 80.06 86 LEU A O 1
ATOM 712 N N . GLU A 1 87 ? 8.546 -6.201 8.499 1.00 74.62 87 GLU A N 1
ATOM 713 C CA . GLU A 1 87 ? 9.878 -6.633 8.093 1.00 74.62 87 GLU A CA 1
ATOM 714 C C . GLU A 1 87 ? 10.737 -5.411 7.772 1.00 74.62 87 GLU A C 1
ATOM 716 O O . GLU A 1 87 ? 10.389 -4.561 6.951 1.00 74.62 87 GLU A O 1
ATOM 721 N N . ALA A 1 88 ? 11.878 -5.320 8.454 1.00 64.31 88 ALA A N 1
ATOM 722 C CA . ALA A 1 88 ? 12.813 -4.232 8.253 1.00 64.31 88 ALA A CA 1
ATOM 723 C C . ALA A 1 88 ? 13.350 -4.274 6.820 1.00 64.31 88 ALA A C 1
ATOM 725 O O . ALA A 1 88 ? 13.873 -5.296 6.380 1.00 64.31 88 ALA A O 1
ATOM 726 N N . TRP A 1 89 ? 13.261 -3.142 6.125 1.00 67.31 89 TRP A N 1
ATOM 727 C CA . TRP A 1 89 ? 13.884 -2.928 4.825 1.00 67.31 89 TRP A CA 1
ATOM 728 C C . TRP A 1 89 ? 15.410 -3.064 4.945 1.00 67.31 89 TRP A C 1
ATOM 730 O O . TRP A 1 89 ? 16.049 -2.199 5.556 1.00 67.31 89 TRP A O 1
ATOM 740 N N . PRO A 1 90 ? 16.031 -4.121 4.388 1.00 61.81 90 PRO A N 1
ATOM 741 C CA . PRO A 1 90 ? 17.473 -4.262 4.429 1.00 61.81 90 PRO A CA 1
ATOM 742 C C . PRO A 1 90 ? 18.050 -3.444 3.270 1.00 61.81 90 PRO A C 1
ATOM 744 O O . PRO A 1 90 ? 18.247 -3.964 2.175 1.00 61.81 90 PRO A O 1
ATOM 747 N N . TRP A 1 91 ? 18.251 -2.141 3.480 1.00 52.47 91 TRP A N 1
ATOM 748 C CA . TRP A 1 91 ? 18.943 -1.288 2.510 1.00 52.47 91 TRP A CA 1
ATOM 749 C C . TRP A 1 91 ? 20.473 -1.359 2.682 1.00 52.47 91 TRP A C 1
ATOM 751 O O . TRP A 1 91 ? 20.945 -1.315 3.822 1.00 52.47 91 TRP A O 1
ATOM 761 N N . PRO A 1 92 ? 21.263 -1.359 1.588 1.00 58.75 92 PRO A N 1
ATOM 762 C CA . PRO A 1 92 ? 20.830 -1.529 0.200 1.00 58.75 92 PRO A CA 1
ATOM 763 C C . PRO A 1 92 ? 20.288 -2.936 -0.034 1.00 58.75 92 PRO A C 1
ATOM 765 O O . PRO A 1 92 ? 20.771 -3.874 0.602 1.00 58.75 92 PRO A O 1
ATOM 768 N N . ARG A 1 93 ? 19.307 -3.068 -0.952 1.00 54.97 93 ARG A N 1
ATOM 769 C CA . ARG A 1 93 ? 18.805 -4.381 -1.396 1.00 54.97 93 ARG A CA 1
ATOM 770 C C . ARG A 1 93 ? 20.039 -5.254 -1.635 1.00 54.97 93 ARG A C 1
ATOM 772 O O . ARG A 1 93 ? 20.888 -4.841 -2.433 1.00 54.97 93 ARG A O 1
ATOM 779 N N . PRO A 1 94 ? 20.207 -6.381 -0.922 1.00 52.19 94 PRO A N 1
ATOM 780 C CA . PRO A 1 94 ? 21.359 -7.222 -1.151 1.00 52.19 94 PRO A CA 1
ATOM 781 C C . PRO A 1 94 ? 21.399 -7.548 -2.640 1.00 52.19 94 PRO A C 1
ATOM 783 O O . PRO A 1 94 ? 20.432 -8.086 -3.178 1.00 52.19 94 PRO A O 1
ATOM 786 N N . LEU A 1 95 ? 22.517 -7.247 -3.303 1.00 47.06 95 LEU A N 1
ATOM 787 C CA . LEU A 1 95 ? 22.854 -7.845 -4.594 1.00 47.06 95 LEU A CA 1
ATOM 788 C C . LEU A 1 95 ? 23.170 -9.337 -4.387 1.00 47.06 95 LEU A C 1
ATOM 790 O O . LEU A 1 95 ? 24.170 -9.829 -4.893 1.00 47.06 95 LEU A O 1
ATOM 794 N N . THR A 1 96 ? 22.392 -10.060 -3.573 1.00 47.03 96 THR A N 1
ATOM 795 C CA . THR A 1 96 ? 22.339 -11.518 -3.641 1.00 47.03 96 THR A CA 1
ATOM 796 C C . THR A 1 96 ? 21.825 -11.795 -5.057 1.00 47.03 96 THR A C 1
ATOM 798 O O . THR A 1 96 ? 20.624 -11.753 -5.288 1.00 47.03 96 THR A O 1
ATOM 801 N N . GLY A 1 97 ? 22.682 -11.887 -6.073 1.00 46.84 97 GLY A N 1
ATOM 802 C CA . GLY A 1 97 ? 23.866 -12.746 -6.071 1.00 46.84 97 GLY A CA 1
ATOM 803 C C . GLY A 1 97 ? 23.452 -14.196 -6.322 1.00 46.84 97 GLY A C 1
ATOM 804 O O . GLY A 1 97 ? 24.229 -15.111 -6.101 1.00 46.84 97 GLY A O 1
ATOM 805 N N . GLU A 1 98 ? 22.214 -14.380 -6.777 1.00 42.44 98 GLU A N 1
ATOM 806 C CA . GLU A 1 98 ? 21.815 -15.439 -7.687 1.00 42.44 98 GLU A CA 1
ATOM 807 C C . GLU A 1 98 ? 21.399 -14.727 -8.979 1.00 42.44 98 GLU A C 1
ATOM 809 O O . GLU A 1 98 ? 20.254 -14.775 -9.417 1.00 42.44 98 GLU A O 1
ATOM 814 N N . ASP A 1 99 ? 22.379 -14.070 -9.604 1.00 47.09 99 ASP A N 1
ATOM 815 C CA . ASP A 1 99 ? 22.441 -13.956 -11.062 1.00 47.09 99 ASP A CA 1
ATOM 816 C C . ASP A 1 99 ? 22.772 -15.336 -11.654 1.00 47.09 99 ASP A C 1
ATOM 818 O O . ASP A 1 99 ? 23.532 -15.463 -12.612 1.00 47.09 99 ASP A O 1
ATOM 822 N N . GLU A 1 100 ? 22.209 -16.407 -11.093 1.00 41.56 100 GLU A N 1
ATOM 823 C CA . GLU A 1 100 ? 21.856 -17.492 -11.966 1.00 41.56 100 GLU A CA 1
ATOM 824 C C . GLU A 1 100 ? 20.766 -16.873 -12.847 1.00 41.56 100 GLU A C 1
ATOM 826 O O . GLU A 1 100 ? 19.594 -16.757 -12.480 1.00 41.56 100 GLU A O 1
ATOM 831 N N . GLU A 1 101 ? 21.167 -16.497 -14.062 1.00 45.66 101 GLU A N 1
ATOM 832 C CA . GLU A 1 101 ? 20.538 -17.067 -15.250 1.00 45.66 101 GLU A CA 1
ATOM 833 C C . GLU A 1 101 ? 20.326 -18.577 -15.012 1.00 45.66 101 GLU A C 1
ATOM 835 O O . GLU A 1 101 ? 20.948 -19.437 -15.626 1.00 45.66 101 GLU A O 1
ATOM 840 N N . GLY A 1 102 ? 19.469 -18.923 -14.051 1.00 36.50 102 GLY A N 1
ATOM 841 C CA . GLY A 1 102 ? 18.781 -20.176 -13.997 1.00 36.50 102 GLY A CA 1
ATOM 842 C C . GLY A 1 102 ? 17.892 -20.055 -15.199 1.00 36.50 102 GLY A C 1
ATOM 843 O O . GLY A 1 102 ? 16.894 -19.339 -15.157 1.00 36.50 102 GLY A O 1
ATOM 844 N N . ASP A 1 103 ? 18.426 -20.588 -16.288 1.00 42.94 103 ASP A N 1
ATOM 845 C CA . ASP A 1 103 ? 17.787 -21.181 -17.443 1.00 42.94 103 ASP A CA 1
ATOM 846 C C . ASP A 1 103 ? 16.365 -21.631 -17.067 1.00 42.94 103 ASP A C 1
ATOM 848 O O . ASP A 1 103 ? 16.080 -22.810 -16.844 1.00 42.94 103 ASP A O 1
ATOM 852 N N . ASP A 1 104 ? 15.463 -20.660 -16.892 1.00 40.09 104 ASP A N 1
ATOM 853 C CA . ASP A 1 104 ? 14.047 -20.867 -16.637 1.00 40.09 104 ASP A CA 1
ATOM 854 C C . ASP A 1 104 ? 13.516 -21.177 -18.024 1.00 40.09 104 ASP A C 1
ATOM 856 O O . ASP A 1 104 ? 13.069 -20.303 -18.768 1.00 40.09 104 ASP A O 1
ATOM 860 N N . GLN A 1 105 ? 13.804 -22.429 -18.380 1.00 43.56 105 GLN A N 1
ATOM 861 C CA . GLN A 1 105 ? 13.372 -23.225 -19.503 1.00 43.56 105 GLN A CA 1
ATOM 862 C C . GLN A 1 105 ? 12.572 -22.397 -20.481 1.00 43.56 105 GLN A C 1
ATOM 864 O O . GLN A 1 105 ? 11.430 -22.055 -20.184 1.00 43.56 105 GLN A O 1
ATOM 869 N N . SER A 1 106 ? 13.189 -22.131 -21.637 1.00 44.25 106 SER A N 1
ATOM 870 C CA . SER A 1 106 ? 12.536 -22.089 -22.945 1.00 44.25 106 SER A CA 1
ATOM 871 C C . SER A 1 106 ? 11.077 -22.558 -22.857 1.00 44.25 106 SER A C 1
ATOM 873 O O . SER A 1 106 ? 10.743 -23.713 -23.123 1.00 44.25 106 SER A O 1
ATOM 875 N N . PHE A 1 107 ? 10.179 -21.647 -22.481 1.00 41.62 107 PHE A N 1
ATOM 876 C CA . PHE A 1 107 ? 8.842 -21.717 -23.001 1.00 41.62 107 PHE A CA 1
ATOM 877 C C . PHE A 1 107 ? 9.089 -21.312 -24.441 1.00 41.62 107 PHE A C 1
ATOM 879 O O . PHE A 1 107 ? 9.403 -20.157 -24.723 1.00 41.62 107 PHE A O 1
ATOM 886 N N . ASN A 1 108 ? 9.105 -22.306 -25.327 1.00 50.88 108 ASN A N 1
ATOM 887 C CA . ASN A 1 108 ? 9.169 -22.153 -26.779 1.00 50.88 108 ASN A CA 1
ATOM 888 C C . ASN A 1 108 ? 7.893 -21.442 -27.286 1.00 50.88 108 ASN A C 1
ATOM 890 O O . ASN A 1 108 ? 7.238 -21.891 -28.221 1.00 50.88 108 ASN A O 1
ATOM 894 N N . GLU A 1 109 ? 7.491 -20.358 -26.627 1.00 56.09 109 GLU A N 1
ATOM 895 C CA . GLU A 1 109 ? 6.512 -19.414 -27.117 1.00 56.09 109 GLU A CA 1
ATOM 896 C C . GLU A 1 109 ? 7.286 -18.407 -27.951 1.00 56.09 109 GLU A C 1
ATOM 898 O O . GLU A 1 109 ? 8.318 -17.896 -27.504 1.00 56.09 109 GLU A O 1
ATOM 903 N N . PRO A 1 110 ? 6.827 -18.109 -29.170 1.00 56.47 110 PRO A N 1
ATOM 904 C CA . PRO A 1 110 ? 7.343 -16.959 -29.877 1.00 56.47 110 PRO A CA 1
ATOM 905 C C . PRO A 1 110 ? 7.090 -15.729 -28.989 1.00 56.47 110 PRO A C 1
ATOM 907 O O . PRO A 1 110 ? 5.962 -15.431 -28.608 1.00 56.47 110 PRO A O 1
ATOM 910 N N . VAL A 1 111 ? 8.157 -15.037 -28.601 1.00 65.12 111 VAL A N 1
ATOM 911 C CA . VAL A 1 111 ? 8.087 -13.791 -27.832 1.00 65.12 111 VAL A CA 1
ATOM 912 C C . VAL A 1 111 ? 8.555 -12.676 -28.751 1.00 65.12 111 VAL A C 1
ATOM 914 O O . VAL A 1 111 ? 9.632 -12.757 -29.344 1.00 65.12 111 VAL A O 1
ATOM 917 N N . GLY A 1 112 ? 7.730 -11.647 -28.893 1.00 70.25 112 GLY A N 1
ATOM 918 C CA . GL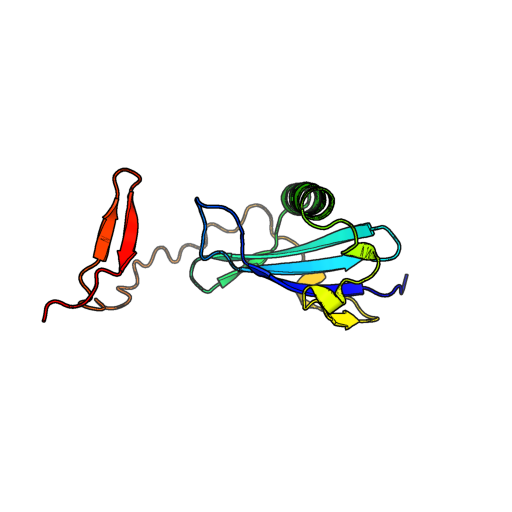Y A 1 112 ? 8.093 -10.426 -29.590 1.00 70.25 112 GLY A CA 1
ATOM 919 C C . GLY A 1 112 ? 8.887 -9.518 -28.659 1.00 70.25 112 GLY A C 1
ATOM 920 O O . GLY A 1 112 ? 8.676 -9.514 -27.444 1.00 70.25 112 GLY A O 1
ATOM 921 N N . ILE A 1 113 ? 9.820 -8.765 -29.234 1.00 75.00 113 ILE A N 1
ATOM 922 C CA . ILE A 1 113 ? 10.546 -7.703 -28.538 1.00 75.00 113 ILE A CA 1
ATOM 923 C C . ILE A 1 113 ? 10.184 -6.403 -29.248 1.00 75.00 113 ILE A C 1
ATOM 925 O O . ILE A 1 113 ? 10.317 -6.322 -30.472 1.00 75.00 113 ILE A O 1
ATOM 929 N N . ASP A 1 114 ? 9.677 -5.424 -28.502 1.00 67.62 114 ASP A N 1
ATOM 930 C CA . ASP A 1 114 ? 9.364 -4.105 -29.052 1.00 67.62 114 ASP A CA 1
ATOM 931 C C . ASP A 1 114 ? 10.614 -3.215 -29.143 1.00 67.62 114 ASP A C 1
ATOM 933 O O . ASP A 1 114 ? 11.716 -3.578 -28.723 1.00 67.62 114 ASP A O 1
ATOM 937 N N . GLU A 1 115 ? 10.450 -2.021 -29.710 1.00 57.78 115 GLU A N 1
ATOM 938 C CA . GLU A 1 115 ? 11.518 -1.021 -29.837 1.00 57.78 115 GLU A CA 1
ATOM 939 C C . GLU A 1 115 ? 12.063 -0.511 -28.489 1.00 57.78 115 GLU A C 1
ATOM 941 O O . GLU A 1 115 ? 13.116 0.127 -28.448 1.00 57.78 115 GLU A O 1
ATOM 946 N N . HIS A 1 116 ? 11.383 -0.829 -27.386 1.00 56.50 116 HIS A N 1
ATOM 947 C CA . HIS A 1 116 ? 11.770 -0.487 -26.022 1.00 56.50 116 HIS A CA 1
ATOM 948 C C . HIS A 1 116 ? 12.431 -1.657 -25.276 1.00 56.50 116 HIS A C 1
ATOM 950 O O . HIS A 1 116 ? 12.870 -1.491 -24.138 1.00 56.50 116 HIS A O 1
ATOM 956 N N . GLY A 1 117 ? 12.572 -2.823 -25.915 1.00 58.59 117 GLY A N 1
ATOM 957 C CA . GLY A 1 117 ? 13.189 -4.008 -25.320 1.00 58.59 117 GLY A CA 1
ATOM 958 C C . GLY A 1 117 ? 12.263 -4.794 -24.387 1.00 58.59 117 GLY A C 1
ATOM 959 O O . GLY A 1 117 ? 12.729 -5.713 -23.704 1.00 58.59 117 GLY A O 1
ATOM 960 N N . CYS A 1 118 ? 10.968 -4.477 -24.354 1.00 55.03 118 CYS A N 1
ATOM 961 C CA . CYS A 1 118 ? 9.982 -5.202 -23.566 1.00 55.03 118 CYS A CA 1
ATOM 962 C C . CYS A 1 118 ? 9.562 -6.492 -24.287 1.00 55.03 118 CYS A C 1
ATOM 964 O O . CYS A 1 118 ? 9.291 -6.513 -25.489 1.00 55.03 118 CYS A O 1
ATOM 966 N N . ARG A 1 119 ? 9.518 -7.595 -23.530 1.00 74.75 119 ARG A N 1
ATOM 967 C CA . ARG A 1 119 ? 9.114 -8.922 -24.017 1.00 74.75 119 ARG A CA 1
ATOM 968 C C . ARG A 1 119 ? 7.599 -9.078 -23.914 1.00 74.75 119 ARG A C 1
ATOM 970 O O . ARG A 1 119 ? 7.050 -8.914 -22.825 1.00 74.75 119 ARG A O 1
ATOM 977 N N . PHE A 1 120 ? 6.944 -9.459 -25.007 1.00 62.81 120 PHE A N 1
ATOM 978 C CA . PHE A 1 120 ? 5.508 -9.754 -25.035 1.00 62.81 120 PHE A CA 1
ATOM 979 C C . PHE A 1 120 ? 5.214 -11.096 -25.729 1.00 62.81 120 PHE A C 1
ATOM 981 O O . PHE A 1 120 ? 5.910 -11.462 -26.678 1.00 62.81 120 PHE A O 1
ATOM 988 N N . PRO A 1 121 ? 4.196 -11.851 -25.278 1.00 65.75 121 PRO A N 1
ATOM 989 C CA . PRO A 1 121 ? 3.836 -13.126 -25.895 1.00 65.75 121 PRO A CA 1
ATOM 990 C C . PRO A 1 121 ? 3.251 -12.905 -27.300 1.00 65.75 121 PRO A C 1
ATOM 992 O O . PRO A 1 121 ? 2.335 -12.096 -27.470 1.00 65.75 121 PRO A O 1
ATOM 995 N N . LEU A 1 122 ? 3.764 -13.614 -28.313 1.00 61.69 122 LEU A N 1
ATOM 996 C CA . LEU A 1 122 ? 3.156 -13.648 -29.646 1.00 61.69 122 LEU A CA 1
ATOM 997 C C . LEU A 1 122 ? 2.074 -14.735 -29.692 1.00 61.69 122 LEU A C 1
ATOM 999 O O . LEU A 1 122 ? 2.237 -15.800 -29.094 1.00 61.69 122 LEU A O 1
ATOM 1003 N N . PRO A 1 123 ? 0.963 -14.501 -30.409 1.00 61.88 123 PRO A N 1
ATOM 1004 C CA . PRO A 1 123 ? -0.054 -15.525 -30.599 1.00 61.88 123 PRO A CA 1
ATOM 1005 C C . PRO A 1 123 ? 0.528 -16.735 -31.356 1.00 61.88 123 PRO A C 1
ATOM 1007 O O . PRO A 1 123 ? 1.335 -16.545 -32.268 1.00 61.88 123 PRO A O 1
ATOM 1010 N N . PRO A 1 124 ? 0.115 -17.972 -31.022 1.00 61.78 124 PRO A N 1
ATOM 1011 C CA . PRO A 1 124 ? 0.600 -19.167 -31.706 1.00 61.78 124 PRO A CA 1
ATOM 1012 C C . PRO A 1 124 ? 0.176 -19.160 -33.183 1.00 61.78 124 PRO A C 1
ATOM 1014 O O . PRO A 1 124 ? -0.987 -18.892 -33.502 1.00 61.78 124 PRO A O 1
ATOM 1017 N N . GLU A 1 125 ? 1.119 -19.453 -34.084 1.00 63.12 125 GLU A N 1
ATOM 1018 C CA . GLU A 1 125 ? 0.837 -19.620 -35.513 1.00 63.12 125 GLU A CA 1
ATOM 1019 C C . GLU A 1 125 ? -0.117 -20.814 -35.724 1.00 63.12 125 GLU A C 1
ATOM 1021 O O . GLU A 1 125 ? 0.028 -21.860 -35.090 1.00 63.12 125 GLU A O 1
ATOM 1026 N N . LYS A 1 126 ? -1.137 -20.623 -36.570 1.00 49.66 126 LYS A N 1
ATOM 1027 C CA . LYS A 1 126 ? -2.172 -21.619 -36.899 1.00 49.66 126 LYS A CA 1
ATOM 1028 C C . LYS A 1 126 ? -1.692 -22.661 -37.900 1.00 49.66 126 LYS A C 1
ATOM 1030 O O . LYS A 1 126 ? -1.027 -22.258 -38.878 1.00 49.66 126 LYS A O 1
#

Foldseek 3Di:
DWAWKWWDWDQDPDPVCRGKIKIFIARLVVLFTLWMWIQDPNDTATDDPVVRVVVSVCCVVPPVCCSPCVVVVVIDIDRDDDPVRVDDHPPPPPPPPPPPPPCPDPPVFDWDQDPVRDTDGDDDDD